Protein AF-A0A1B6JHH2-F1 (afdb_monomer_lite)

pLDDT: mean 81.43, std 15.81, range [43.62, 97.62]

Sequence (124 aa):
FIVFTTIQIILISIVTPLFVLKENIRTSDDFAKLVTSSLFVDKTLLIKAWFEDKNFVLLTAPRRSGKSMLLSMLKHFLEIPVDERGTFMERNYSINYKLFKERSLNIFKEELFFNEHFGRYPVV

InterPro domains:
  IPR018631 AAA-ATPase-like domain [PF09820] (29-88)
  IPR027417 P-loop containing nucleoside triphosphate hydrolase [SSF52540] (47-102)

Organism: NCBI:txid320908

Structure (mmCIF, N/CA/C/O backbone):
data_AF-A0A1B6JHH2-F1
#
_entry.id   AF-A0A1B6JHH2-F1
#
loop_
_atom_site.group_PDB
_atom_site.id
_atom_site.type_symbol
_atom_site.label_atom_id
_atom_site.label_alt_id
_atom_site.label_comp_id
_atom_site.label_asym_id
_atom_site.label_entity_id
_atom_site.label_seq_id
_atom_site.pdbx_PDB_ins_code
_atom_site.Cartn_x
_atom_site.Cartn_y
_atom_site.Cartn_z
_atom_site.occupancy
_atom_site.B_iso_or_equiv
_atom_site.auth_seq_id
_atom_site.auth_comp_id
_atom_site.auth_asym_id
_atom_site.auth_atom_id
_atom_site.pdbx_PDB_model_num
ATOM 1 N N . PHE A 1 1 ? -11.446 16.606 39.499 1.00 60.69 1 PHE A N 1
ATOM 2 C CA . PHE A 1 1 ? -10.604 15.841 38.556 1.00 60.69 1 PHE A CA 1
ATOM 3 C C . PHE A 1 1 ? -11.420 14.905 37.665 1.00 60.69 1 PHE A C 1
ATOM 5 O O . PHE A 1 1 ? -11.407 15.114 36.464 1.00 60.69 1 PHE A O 1
ATOM 12 N N . ILE A 1 2 ? -12.198 13.961 38.213 1.00 61.88 2 ILE A N 1
ATOM 13 C CA . ILE A 1 2 ? -12.972 12.972 37.423 1.00 61.88 2 ILE A CA 1
ATOM 14 C C . ILE A 1 2 ? -14.033 13.612 36.505 1.00 61.88 2 ILE A C 1
ATOM 16 O O . ILE A 1 2 ? -14.181 13.216 35.360 1.00 61.88 2 ILE A O 1
ATOM 20 N N . VAL A 1 3 ? -14.741 14.646 36.969 1.00 64.81 3 VAL A N 1
ATOM 21 C CA . VAL A 1 3 ? -15.781 15.322 36.164 1.00 64.81 3 VAL A CA 1
ATOM 22 C C . VAL A 1 3 ? -15.192 16.060 34.954 1.00 64.81 3 VAL A C 1
ATOM 24 O O . VAL A 1 3 ? -15.821 16.163 33.909 1.00 64.81 3 VAL A O 1
ATOM 27 N N . PHE A 1 4 ? -13.958 16.553 35.071 1.00 64.75 4 PHE A N 1
ATOM 28 C CA . PHE A 1 4 ? -13.303 17.285 33.988 1.00 64.75 4 PHE A CA 1
ATOM 29 C C . PHE A 1 4 ? -12.859 16.330 32.872 1.00 64.75 4 PHE A C 1
ATOM 31 O O . PHE A 1 4 ? -13.043 16.624 31.695 1.00 64.75 4 PHE A O 1
ATOM 38 N N . THR A 1 5 ? -12.354 15.147 33.240 1.00 67.25 5 THR A N 1
ATOM 39 C CA . THR A 1 5 ? -11.940 14.123 32.273 1.00 67.25 5 THR A CA 1
ATOM 40 C C . THR A 1 5 ? -13.134 13.491 31.564 1.00 67.25 5 THR A C 1
ATOM 42 O O . THR A 1 5 ? -13.069 13.272 30.356 1.00 67.25 5 THR A O 1
ATOM 45 N N . THR A 1 6 ? -14.255 13.261 32.255 1.00 67.88 6 THR A N 1
ATOM 46 C CA . THR A 1 6 ? -15.469 12.722 31.620 1.00 67.88 6 THR A CA 1
ATOM 47 C C . THR A 1 6 ? -16.096 13.709 30.637 1.00 67.88 6 THR A C 1
ATOM 49 O O . THR A 1 6 ? -16.455 13.305 29.533 1.00 67.88 6 THR A O 1
ATOM 52 N N . ILE A 1 7 ? -16.156 15.003 30.970 1.00 68.56 7 ILE A N 1
ATOM 53 C CA . ILE A 1 7 ? -16.643 16.048 30.051 1.00 68.56 7 ILE A CA 1
ATOM 54 C C . ILE A 1 7 ? -15.760 16.131 28.800 1.00 68.56 7 ILE A C 1
ATOM 56 O O . ILE A 1 7 ? -16.273 16.243 27.688 1.00 68.56 7 ILE A O 1
ATOM 60 N N . GLN A 1 8 ? -14.441 16.018 28.956 1.00 61.28 8 GLN A N 1
ATOM 61 C CA . GLN A 1 8 ? -13.492 16.081 27.843 1.00 61.28 8 GLN A CA 1
ATOM 62 C C . GLN A 1 8 ? -13.602 14.856 26.917 1.00 61.28 8 GLN A C 1
ATOM 64 O O . GLN A 1 8 ? -13.570 15.005 25.697 1.00 61.28 8 GLN A O 1
ATOM 69 N N . ILE A 1 9 ? -13.832 13.661 27.474 1.00 65.00 9 ILE A N 1
ATOM 70 C CA . ILE A 1 9 ? -14.089 12.425 26.708 1.00 65.00 9 ILE A CA 1
ATOM 71 C C . ILE A 1 9 ? -15.424 12.500 25.946 1.00 65.00 9 ILE A C 1
ATOM 73 O O . ILE A 1 9 ? -15.494 12.108 24.776 1.00 65.00 9 ILE A O 1
ATOM 77 N N . ILE A 1 10 ? -16.473 13.037 26.578 1.00 68.50 10 ILE A N 1
ATOM 78 C CA . ILE A 1 10 ? -17.784 13.243 25.942 1.00 68.50 10 ILE A CA 1
ATOM 79 C C . ILE A 1 10 ? -17.668 14.269 24.807 1.00 68.50 10 ILE A C 1
ATOM 81 O O . ILE A 1 10 ? -18.174 14.033 23.711 1.00 68.50 10 ILE A O 1
ATOM 85 N N . LEU A 1 11 ? -16.938 15.366 25.027 1.00 64.44 11 LEU A N 1
ATOM 86 C CA . LEU A 1 11 ? -16.702 16.390 24.012 1.00 64.44 11 LEU A CA 1
ATOM 87 C C . LEU A 1 11 ? -15.949 15.816 22.803 1.00 64.44 11 LEU A C 1
ATOM 89 O O . LEU A 1 11 ? -16.376 16.032 21.674 1.00 64.44 11 LEU A O 1
ATOM 93 N N . ILE A 1 12 ? -14.898 15.017 23.015 1.00 64.25 12 ILE A N 1
ATOM 94 C CA . ILE A 1 12 ? -14.174 14.333 21.928 1.00 64.25 12 ILE A CA 1
ATOM 95 C C . ILE A 1 12 ? -15.107 13.376 21.168 1.00 64.25 12 ILE A C 1
ATOM 97 O O . ILE A 1 12 ? -15.093 13.362 19.938 1.00 64.25 12 ILE A O 1
ATOM 101 N N . SER A 1 13 ? -15.968 12.632 21.870 1.00 62.75 13 SER A N 1
ATOM 102 C CA . SER A 1 13 ? -16.895 11.665 21.255 1.00 62.75 13 SER A CA 1
ATOM 103 C C . SER A 1 13 ? -18.037 12.308 20.462 1.00 62.75 13 SER A C 1
ATOM 105 O O . SER A 1 13 ? -18.597 11.654 19.589 1.00 62.75 13 SER A O 1
ATOM 107 N N . ILE A 1 14 ? -18.391 13.568 20.739 1.00 64.12 14 ILE A N 1
ATOM 108 C CA . ILE A 1 14 ? -19.440 14.313 20.017 1.00 64.12 14 ILE A CA 1
ATOM 109 C C . ILE A 1 14 ? -18.837 15.189 18.908 1.00 64.12 14 ILE A C 1
ATOM 111 O O . ILE A 1 14 ? -19.391 15.282 17.812 1.00 64.12 14 ILE A O 1
ATOM 115 N N . VAL A 1 15 ? -17.682 15.809 19.158 1.00 58.19 15 VAL A N 1
ATOM 116 C CA . VAL A 1 15 ? -17.010 16.686 18.188 1.00 58.19 15 VAL A CA 1
ATOM 117 C C . VAL A 1 15 ? -16.422 15.880 17.035 1.00 58.19 15 VAL A C 1
ATOM 119 O O . VAL A 1 15 ? -16.490 16.338 15.900 1.00 58.19 15 VAL A O 1
ATOM 122 N N . THR A 1 16 ? -15.908 14.669 17.276 1.00 57.19 16 THR A N 1
ATOM 123 C CA . THR A 1 16 ? -15.373 13.813 16.203 1.00 57.19 16 THR A CA 1
ATOM 124 C C . THR A 1 16 ? -16.424 13.410 15.157 1.00 57.19 16 THR A C 1
ATOM 126 O O . THR A 1 16 ? -16.170 13.658 13.978 1.00 57.19 16 THR A O 1
ATOM 129 N N . PRO A 1 17 ? -17.622 12.889 15.495 1.00 54.69 17 PRO A N 1
ATOM 130 C CA . PRO A 1 17 ? -18.646 12.613 14.491 1.00 54.69 17 PRO A CA 1
ATOM 131 C C . PRO A 1 17 ? -19.207 13.895 13.867 1.00 54.69 17 PRO A C 1
ATOM 133 O O . PRO A 1 17 ? -19.477 13.906 12.671 1.00 54.69 17 PRO A O 1
ATOM 136 N N . LEU A 1 18 ? -19.336 14.994 14.621 1.00 49.50 18 LEU A N 1
ATOM 137 C CA . LEU A 1 18 ? -19.822 16.265 14.071 1.00 49.50 18 LEU A CA 1
ATOM 138 C C . LEU A 1 18 ? -18.825 16.901 13.082 1.00 49.50 18 LEU A C 1
ATOM 140 O O . LEU A 1 18 ? -19.237 17.477 12.077 1.00 49.50 18 LEU A O 1
ATOM 144 N N . PHE A 1 19 ? -17.521 16.752 13.327 1.00 51.88 19 PHE A N 1
ATOM 145 C CA . PHE A 1 19 ? -16.456 17.132 12.398 1.00 51.88 19 PHE A CA 1
ATOM 146 C C . PHE A 1 19 ? -16.495 16.266 11.131 1.00 51.88 19 PHE A C 1
ATOM 148 O O . PHE A 1 19 ? -16.467 16.795 10.022 1.00 51.88 19 PHE A O 1
ATOM 155 N N . VAL A 1 20 ? -16.678 14.950 11.291 1.00 55.00 20 VAL A N 1
ATOM 156 C CA . VAL A 1 20 ? -16.829 13.998 10.177 1.00 55.00 20 VAL A CA 1
ATOM 157 C C . VAL A 1 20 ? -18.074 14.288 9.325 1.00 55.00 20 VAL A C 1
ATOM 159 O O . VAL A 1 20 ? -18.047 14.050 8.122 1.00 55.00 20 VAL A O 1
ATOM 162 N N . LEU A 1 21 ? -19.151 14.830 9.905 1.00 50.44 21 LEU A N 1
ATOM 163 C CA . LEU A 1 21 ? -20.382 15.181 9.181 1.00 50.44 21 LEU A CA 1
ATOM 164 C C . LEU A 1 21 ? -20.312 16.523 8.428 1.00 50.44 21 LEU A C 1
ATOM 166 O O . LEU A 1 21 ? -21.111 16.738 7.517 1.00 50.44 21 LEU A O 1
ATOM 170 N N . LYS A 1 22 ? -19.402 17.434 8.805 1.00 46.34 22 LYS A N 1
ATOM 171 C CA . LYS A 1 22 ? -19.285 18.773 8.194 1.00 46.34 22 LYS A CA 1
ATOM 172 C C . LYS A 1 22 ? -18.420 18.778 6.930 1.00 46.34 22 LYS A C 1
ATOM 174 O O . LYS A 1 22 ? -18.634 19.602 6.042 1.00 46.34 22 LYS A O 1
ATOM 179 N N . GLU A 1 23 ? -17.489 17.838 6.825 1.00 47.28 23 GLU A N 1
ATOM 180 C CA . GLU A 1 23 ? -16.812 17.514 5.574 1.00 47.28 23 GLU A CA 1
ATOM 181 C C . GLU A 1 23 ? -17.814 16.774 4.680 1.00 47.28 23 GLU A C 1
ATOM 183 O O . GLU A 1 23 ? -18.296 15.696 5.016 1.00 47.28 23 GLU A O 1
ATOM 188 N N . ASN A 1 24 ? -18.177 17.359 3.544 1.00 43.62 24 ASN A N 1
ATOM 189 C CA . ASN A 1 24 ? -19.017 16.716 2.540 1.00 43.62 24 ASN A CA 1
ATOM 190 C C . ASN A 1 24 ? -18.261 15.481 2.015 1.00 43.62 24 ASN A C 1
ATOM 192 O O . ASN A 1 24 ? -17.424 15.611 1.120 1.00 43.62 24 ASN A O 1
ATOM 196 N N . ILE A 1 25 ? -18.467 14.313 2.644 1.00 56.16 25 ILE A N 1
ATOM 197 C CA . ILE A 1 25 ? -17.629 13.123 2.467 1.00 56.16 25 ILE A CA 1
ATOM 198 C C . ILE A 1 25 ? -17.805 12.590 1.042 1.00 56.16 25 ILE A C 1
ATOM 200 O O . ILE A 1 25 ? -18.588 11.677 0.775 1.00 56.16 25 ILE A O 1
ATOM 204 N N . ARG A 1 26 ? -17.031 13.130 0.102 1.00 50.53 26 ARG A N 1
ATOM 205 C CA . ARG A 1 26 ? -16.651 12.408 -1.106 1.00 50.53 26 ARG A CA 1
ATOM 206 C C . ARG A 1 26 ? -15.760 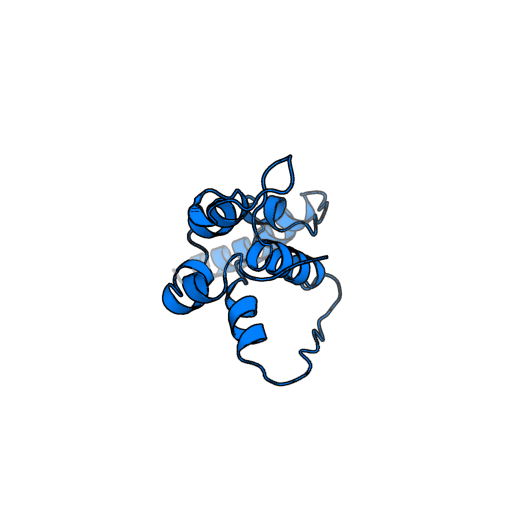11.261 -0.639 1.00 50.53 26 ARG A C 1
ATOM 208 O O . ARG A 1 26 ? -14.542 11.395 -0.594 1.00 50.53 26 ARG A O 1
ATOM 215 N N . THR A 1 27 ? -16.375 10.157 -0.211 1.00 60.34 27 THR A N 1
ATOM 216 C CA . THR A 1 27 ? -15.663 8.914 0.089 1.00 60.34 27 THR A CA 1
ATOM 217 C C . THR A 1 27 ? -15.026 8.441 -1.207 1.00 60.34 27 THR A C 1
ATOM 219 O O . THR A 1 27 ? -15.694 7.860 -2.060 1.00 60.34 27 THR A O 1
ATOM 222 N N . SER A 1 28 ? -13.755 8.774 -1.395 1.00 68.81 28 SER A N 1
ATOM 223 C CA . SER A 1 28 ? -12.943 8.160 -2.430 1.00 68.81 28 SER A CA 1
ATOM 224 C C . SER A 1 28 ? -12.644 6.740 -1.980 1.00 68.81 28 SER A C 1
ATOM 226 O O . SER A 1 28 ? -12.143 6.557 -0.880 1.00 68.81 28 SER A O 1
ATOM 228 N N . ASP A 1 29 ? -12.930 5.751 -2.816 1.00 79.31 29 ASP A N 1
ATOM 229 C CA . ASP A 1 29 ? -12.573 4.356 -2.535 1.00 79.31 29 ASP A CA 1
ATOM 230 C C . ASP A 1 29 ? -11.113 4.035 -2.917 1.00 79.31 29 ASP A C 1
ATOM 232 O O . ASP A 1 29 ? -10.621 2.943 -2.648 1.00 79.31 29 ASP A O 1
ATOM 236 N N . ASP A 1 30 ? -10.421 5.003 -3.525 1.00 87.44 30 ASP A N 1
ATOM 237 C CA . ASP A 1 30 ? -9.017 4.933 -3.928 1.00 87.44 30 ASP A CA 1
ATOM 238 C C . ASP A 1 30 ? -8.080 5.071 -2.717 1.00 87.44 30 ASP A C 1
ATOM 240 O O . ASP A 1 30 ? -8.006 6.127 -2.073 1.00 87.44 30 ASP A O 1
ATOM 244 N N . PHE A 1 31 ? -7.357 3.991 -2.425 1.00 91.44 31 PHE A N 1
ATOM 245 C CA . PHE A 1 31 ? -6.391 3.887 -1.341 1.00 91.44 31 PHE A CA 1
ATOM 246 C C . PHE A 1 31 ? -5.297 4.953 -1.427 1.00 91.44 31 PHE A C 1
ATOM 248 O O . PHE A 1 31 ? -4.976 5.544 -0.398 1.00 91.44 31 PHE A O 1
ATOM 255 N N . ALA A 1 32 ? -4.771 5.264 -2.616 1.00 91.75 32 ALA A N 1
ATOM 256 C CA . ALA A 1 32 ? -3.699 6.250 -2.762 1.00 91.75 32 ALA A CA 1
ATOM 257 C C . ALA A 1 32 ? -4.141 7.656 -2.317 1.00 91.75 32 ALA A C 1
ATOM 259 O O . ALA A 1 32 ? -3.361 8.420 -1.743 1.00 91.75 32 ALA A O 1
ATOM 260 N N . LYS A 1 33 ? -5.422 7.988 -2.516 1.00 89.31 33 LYS A N 1
ATOM 261 C CA . LYS A 1 33 ? -6.009 9.250 -2.039 1.00 89.31 33 LYS A CA 1
ATOM 262 C C . LYS A 1 33 ? -6.332 9.198 -0.554 1.00 89.31 33 LYS A C 1
ATOM 264 O O . LYS A 1 33 ? -6.122 10.181 0.150 1.00 89.31 33 LYS A O 1
ATOM 269 N N . LEU A 1 34 ? -6.841 8.067 -0.069 1.00 88.31 34 LEU A N 1
ATOM 270 C CA . LEU A 1 34 ? -7.215 7.929 1.334 1.00 88.31 34 LEU A CA 1
ATOM 271 C C . LEU A 1 34 ? -5.997 7.890 2.252 1.00 88.31 34 LEU A C 1
ATOM 273 O O . LEU A 1 34 ? -6.010 8.588 3.252 1.00 88.31 34 LEU A O 1
ATOM 277 N N . VAL A 1 35 ? -4.935 7.158 1.920 1.00 90.25 35 VAL A N 1
ATOM 278 C CA . VAL A 1 35 ? -3.762 6.977 2.799 1.00 90.25 35 VAL A CA 1
ATOM 279 C C . VAL A 1 35 ? -3.074 8.298 3.180 1.00 90.25 35 VAL A C 1
ATOM 281 O O . VAL A 1 35 ? -2.387 8.383 4.197 1.00 90.25 35 VAL A O 1
ATOM 284 N N . THR A 1 36 ? -3.287 9.359 2.396 1.00 86.94 36 THR A N 1
ATOM 285 C CA . THR A 1 36 ? -2.769 10.703 2.685 1.00 86.94 36 THR A CA 1
ATOM 286 C C . THR A 1 36 ? -3.702 11.557 3.556 1.00 86.94 36 THR A C 1
ATOM 288 O O . THR A 1 36 ? -3.244 12.530 4.161 1.00 86.94 36 THR A O 1
ATOM 291 N N . SER A 1 37 ? -4.976 11.173 3.669 1.00 85.25 37 SER A N 1
ATOM 292 C CA . SER A 1 37 ? -6.025 11.849 4.437 1.00 85.25 37 SER A CA 1
ATOM 293 C C . SER A 1 37 ? -5.940 11.560 5.939 1.00 85.25 37 SER A C 1
ATOM 295 O O . SER A 1 37 ? -5.541 10.480 6.369 1.00 85.25 37 SER A O 1
ATOM 297 N N . SER A 1 38 ? -6.390 12.515 6.757 1.00 82.00 38 SER A N 1
ATOM 298 C CA . SER A 1 38 ? -6.556 12.348 8.208 1.00 82.00 38 SER A CA 1
ATOM 299 C C . SER A 1 38 ? -7.694 11.395 8.593 1.00 82.00 38 SER A C 1
ATOM 301 O O . SER A 1 38 ? -7.761 10.958 9.739 1.00 82.00 38 SER A O 1
ATOM 303 N N . LEU A 1 39 ? -8.581 11.058 7.652 1.00 79.75 39 LEU A N 1
ATOM 304 C CA . LEU A 1 39 ? -9.702 10.135 7.863 1.00 79.75 39 LEU A CA 1
ATOM 305 C C . LEU A 1 39 ? -9.320 8.666 7.630 1.00 79.75 39 LEU A C 1
ATOM 307 O O . LEU A 1 39 ? -10.152 7.773 7.805 1.00 79.75 39 LEU A O 1
ATOM 311 N N . PHE A 1 40 ? -8.086 8.399 7.200 1.00 85.38 40 PHE A N 1
ATOM 312 C CA . PHE A 1 40 ? -7.625 7.046 6.942 1.00 85.38 40 PHE A CA 1
ATOM 313 C C . PHE A 1 40 ? -7.341 6.293 8.233 1.00 85.38 40 PHE A C 1
ATOM 315 O O . PHE A 1 40 ? -6.550 6.712 9.075 1.00 85.38 40 PHE A O 1
ATOM 322 N N . VAL A 1 41 ? -7.970 5.129 8.346 1.00 86.50 41 VAL A N 1
ATOM 323 C CA . VAL A 1 41 ? -7.691 4.158 9.397 1.00 86.50 41 VAL A CA 1
ATOM 324 C C . VAL A 1 41 ? -6.862 3.044 8.782 1.00 86.50 41 VAL A C 1
ATOM 326 O O . VAL A 1 41 ? -7.309 2.388 7.838 1.00 86.50 41 VAL A O 1
ATOM 329 N N . ASP A 1 42 ? -5.673 2.814 9.331 1.00 91.06 42 ASP A N 1
ATOM 330 C CA . ASP A 1 42 ? -4.777 1.771 8.848 1.00 91.06 42 ASP A CA 1
ATOM 331 C C . ASP A 1 42 ? -5.347 0.374 9.134 1.00 91.06 42 ASP A C 1
ATOM 333 O O . ASP A 1 42 ? -5.352 -0.110 10.267 1.00 91.06 42 ASP A O 1
ATOM 337 N N . L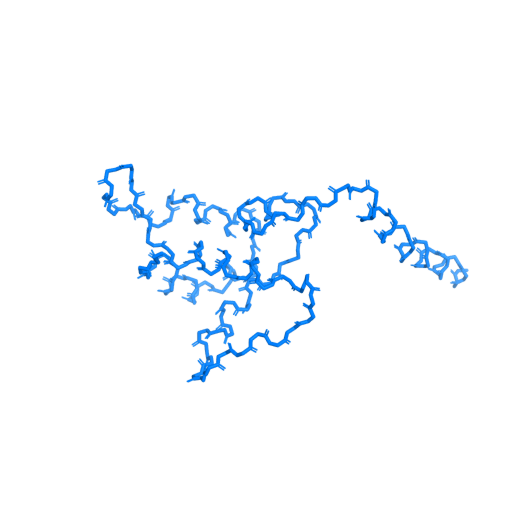YS A 1 43 ? -5.823 -0.276 8.070 1.00 90.12 43 LYS A N 1
ATOM 338 C CA . LYS A 1 43 ? -6.308 -1.663 8.068 1.00 90.12 43 LYS A CA 1
ATOM 339 C C . LYS A 1 43 ? -5.434 -2.575 7.208 1.00 90.12 43 LYS A C 1
ATOM 341 O O . LYS A 1 43 ? -5.890 -3.625 6.764 1.00 90.12 43 LYS A O 1
ATOM 346 N N . THR A 1 44 ? -4.190 -2.184 6.948 1.00 94.12 44 THR A N 1
ATOM 347 C CA . THR A 1 44 ? -3.308 -2.885 6.005 1.00 94.12 44 THR A CA 1
ATOM 348 C C . THR A 1 44 ? -2.949 -4.308 6.427 1.00 94.12 44 THR A C 1
ATOM 350 O O . THR A 1 44 ? -2.706 -5.149 5.568 1.00 94.12 44 THR A O 1
ATOM 353 N N . LEU A 1 45 ? -3.028 -4.636 7.720 1.00 93.88 45 LEU A N 1
ATOM 354 C CA . LEU A 1 45 ? -2.864 -6.013 8.207 1.00 93.88 45 LEU A CA 1
ATOM 355 C C . LEU A 1 45 ? -3.947 -6.981 7.701 1.00 93.88 45 LEU A C 1
ATOM 357 O O . LEU A 1 45 ? -3.721 -8.189 7.701 1.00 93.88 45 LEU A O 1
ATOM 361 N N . LEU A 1 46 ? -5.087 -6.481 7.203 1.00 90.19 46 LEU A N 1
ATOM 362 C CA . LEU A 1 46 ? -6.079 -7.326 6.529 1.00 90.19 46 LEU A CA 1
ATOM 363 C C . LEU A 1 46 ? -5.523 -7.985 5.262 1.00 90.19 46 LEU A C 1
ATOM 365 O O . LEU A 1 46 ? -6.022 -9.032 4.873 1.00 90.19 46 LEU A O 1
ATOM 369 N N . ILE A 1 47 ? -4.496 -7.402 4.636 1.00 92.75 47 ILE A N 1
ATOM 370 C CA . ILE A 1 47 ? -3.809 -8.014 3.493 1.00 92.75 47 ILE A CA 1
ATOM 371 C C . ILE A 1 47 ? -3.141 -9.314 3.938 1.00 92.75 47 ILE A C 1
ATOM 373 O O . ILE A 1 47 ? -3.367 -10.353 3.335 1.00 92.75 47 ILE A O 1
ATOM 377 N N . LYS A 1 48 ? -2.374 -9.274 5.033 1.00 93.19 48 LYS A N 1
ATOM 378 C CA . LYS A 1 48 ? -1.718 -10.461 5.594 1.00 93.19 48 LYS A CA 1
ATOM 379 C C . LYS A 1 48 ? -2.731 -11.527 6.001 1.00 93.19 48 LYS A C 1
ATOM 381 O O . LYS A 1 48 ? -2.611 -12.667 5.572 1.00 93.19 48 LYS A O 1
ATOM 386 N N . ALA A 1 49 ? -3.781 -11.128 6.721 1.00 89.06 49 ALA A N 1
ATOM 387 C CA . ALA A 1 49 ? -4.857 -12.041 7.102 1.00 89.06 49 ALA A CA 1
ATOM 388 C C . ALA A 1 49 ? -5.535 -12.696 5.881 1.00 89.06 49 ALA A C 1
ATOM 390 O O . ALA A 1 49 ? -5.887 -13.868 5.934 1.00 89.06 49 ALA A O 1
ATOM 391 N N . TRP A 1 50 ? -5.686 -11.961 4.772 1.00 86.94 50 TRP A N 1
ATOM 392 C CA . TRP A 1 50 ? -6.235 -12.498 3.525 1.00 86.94 50 TRP A CA 1
ATOM 393 C C . TRP A 1 50 ? -5.327 -13.557 2.880 1.00 86.94 50 TRP A C 1
ATOM 395 O O . TRP A 1 50 ? -5.838 -14.521 2.326 1.00 86.94 50 TRP A O 1
ATOM 405 N N . PHE A 1 51 ? -4.001 -13.406 2.971 1.00 88.75 51 PHE A N 1
ATOM 406 C CA . PHE A 1 51 ? -3.034 -14.394 2.467 1.00 88.75 51 PHE A CA 1
ATOM 407 C C . PHE A 1 51 ? -2.920 -15.646 3.34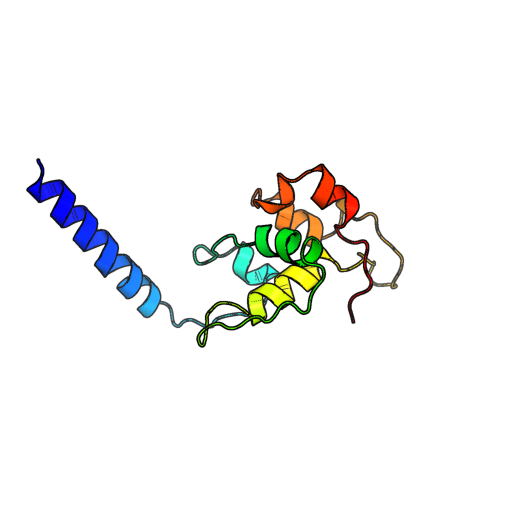7 1.00 88.75 51 PHE A C 1
ATOM 409 O O . PHE A 1 51 ? -2.638 -16.731 2.844 1.00 88.75 51 PHE A O 1
ATOM 416 N N . GLU A 1 52 ? -3.092 -15.497 4.659 1.00 86.12 52 GLU A N 1
ATOM 417 C CA . GLU A 1 52 ? -2.998 -16.605 5.615 1.00 86.12 52 GLU A CA 1
ATOM 418 C C . GLU A 1 52 ? -4.260 -17.483 5.626 1.00 86.12 52 GLU A C 1
ATOM 420 O O . GLU A 1 52 ? -4.190 -18.664 5.984 1.00 86.12 52 GLU A O 1
ATOM 425 N N . ASP A 1 53 ? -5.405 -16.933 5.214 1.00 80.88 53 ASP A N 1
ATOM 426 C CA . ASP A 1 53 ? -6.649 -17.687 5.099 1.00 80.88 53 ASP A CA 1
ATOM 427 C C . ASP A 1 53 ? -6.642 -18.574 3.842 1.00 80.88 53 ASP A C 1
ATOM 429 O O . ASP A 1 53 ? -6.407 -18.129 2.720 1.00 80.88 53 ASP A O 1
ATOM 433 N N . LYS A 1 54 ? -6.914 -19.867 4.032 1.00 62.84 54 LYS A N 1
ATOM 434 C CA . LYS A 1 54 ? -6.945 -20.874 2.958 1.00 62.84 54 LYS A CA 1
ATOM 435 C C . LYS A 1 54 ? -8.332 -21.025 2.322 1.00 62.84 54 LYS A C 1
ATOM 437 O O . LYS A 1 54 ? -8.490 -21.838 1.412 1.00 62.84 54 LYS A O 1
ATOM 442 N N . ASN A 1 55 ? -9.331 -20.288 2.808 1.00 67.94 55 ASN A N 1
ATOM 443 C CA . ASN A 1 55 ? -10.726 -20.390 2.381 1.00 67.94 55 ASN A CA 1
ATOM 444 C C . ASN A 1 55 ? -11.204 -19.137 1.628 1.00 67.94 55 ASN A C 1
ATOM 446 O O . ASN A 1 55 ? -10.519 -18.122 1.540 1.00 67.94 55 ASN A O 1
ATOM 450 N N . PHE A 1 56 ? -12.429 -19.192 1.092 1.00 59.69 56 PHE A N 1
ATOM 451 C CA . PHE A 1 56 ? -13.099 -18.018 0.530 1.00 59.69 56 PHE A CA 1
ATOM 452 C C . PHE A 1 56 ? -13.274 -16.933 1.604 1.00 59.69 56 PHE A C 1
ATOM 454 O O . PHE A 1 56 ? -14.119 -17.061 2.492 1.00 59.69 56 PHE A O 1
ATOM 461 N N . VAL A 1 57 ? -12.519 -15.837 1.502 1.00 63.81 57 VAL A N 1
ATOM 462 C CA . VAL A 1 57 ? -12.675 -14.685 2.399 1.00 63.81 57 VAL A CA 1
ATOM 463 C C . VAL A 1 57 ? -13.952 -13.927 2.033 1.00 63.81 57 VAL A C 1
ATOM 465 O O . VAL A 1 57 ? -13.990 -13.135 1.088 1.00 63.81 57 VAL A O 1
ATOM 468 N N . LEU A 1 58 ? -15.025 -14.161 2.791 1.00 61.84 58 LEU A N 1
ATOM 469 C CA . LEU A 1 58 ? -16.276 -13.423 2.650 1.00 61.84 58 LEU A CA 1
ATOM 470 C C . LEU A 1 58 ? -16.222 -12.127 3.468 1.00 61.84 58 LEU A C 1
ATOM 472 O O . LEU A 1 58 ? -16.277 -12.132 4.696 1.00 61.84 58 LEU A O 1
ATOM 476 N N . LEU A 1 59 ? -16.191 -10.986 2.783 1.00 62.53 59 LEU A N 1
ATOM 477 C CA . LEU A 1 59 ? -16.259 -9.666 3.416 1.00 62.53 59 LEU A CA 1
ATOM 478 C C . LEU A 1 59 ? -17.709 -9.315 3.814 1.00 62.53 59 LEU A C 1
ATOM 480 O O . LEU A 1 59 ? -18.322 -8.407 3.240 1.00 62.53 59 LEU A O 1
ATOM 484 N N . THR A 1 60 ? -18.279 -10.011 4.805 1.00 55.91 60 THR A N 1
ATOM 485 C CA . THR A 1 60 ? -19.594 -9.675 5.385 1.00 55.91 60 THR A CA 1
ATOM 486 C C . THR A 1 60 ? -19.475 -8.432 6.260 1.00 55.91 60 THR A C 1
ATOM 488 O O . THR A 1 60 ? -19.143 -8.511 7.440 1.00 55.91 60 THR A O 1
ATOM 491 N N . ALA A 1 61 ? -19.722 -7.247 5.711 1.00 59.28 61 ALA A N 1
ATOM 492 C CA . ALA A 1 61 ? -19.722 -6.038 6.529 1.00 59.28 61 ALA A CA 1
ATOM 493 C C . ALA A 1 61 ? -20.865 -5.081 6.153 1.00 59.28 61 ALA A C 1
ATOM 495 O O . ALA A 1 61 ? -21.368 -5.146 5.027 1.00 59.28 61 ALA A O 1
ATOM 496 N N . PRO A 1 62 ? -21.263 -4.156 7.044 1.00 60.56 62 PRO A N 1
ATOM 497 C CA . PRO A 1 62 ? -22.271 -3.134 6.755 1.00 60.56 62 PRO A CA 1
ATOM 498 C C . PRO A 1 62 ? -21.885 -2.206 5.588 1.00 60.56 62 PRO A C 1
ATOM 500 O O . PRO A 1 62 ? -20.737 -2.180 5.123 1.00 60.56 62 PRO A O 1
ATOM 503 N N . ARG A 1 63 ? -22.841 -1.416 5.088 1.00 61.53 63 ARG A N 1
ATOM 504 C CA . ARG A 1 63 ? -22.583 -0.397 4.052 1.00 61.53 63 ARG A CA 1
ATOM 505 C C . ARG A 1 63 ? -21.541 0.617 4.572 1.00 61.53 63 ARG A C 1
ATOM 507 O O . ARG A 1 63 ? -21.611 1.006 5.730 1.00 61.53 63 ARG A O 1
ATOM 514 N N . ARG A 1 64 ? -20.584 1.038 3.726 1.00 65.88 64 ARG A N 1
ATOM 515 C CA . ARG A 1 64 ? -19.450 1.946 4.059 1.00 65.88 64 ARG A CA 1
ATOM 516 C C . ARG A 1 64 ? -18.406 1.405 5.053 1.00 65.88 64 ARG A C 1
ATOM 518 O O . ARG A 1 64 ? -17.604 2.165 5.575 1.00 65.88 64 ARG A O 1
ATOM 525 N N . SER A 1 65 ? -18.332 0.092 5.256 1.00 67.31 65 SER A N 1
ATOM 526 C CA . SER A 1 65 ? -17.298 -0.527 6.105 1.00 67.31 65 SER A CA 1
ATOM 527 C C . SER A 1 65 ? -15.863 -0.465 5.544 1.00 67.31 65 SER A C 1
ATOM 529 O O . SER A 1 65 ? -14.931 -0.910 6.216 1.00 67.31 65 SER A O 1
ATOM 531 N N . GLY A 1 66 ? -15.683 0.031 4.312 1.00 70.00 66 GLY A N 1
ATOM 532 C CA . GLY A 1 66 ? -14.385 0.108 3.633 1.00 70.00 66 GLY A CA 1
ATOM 533 C C . GLY A 1 66 ? -14.029 -1.103 2.760 1.00 70.00 66 GLY A C 1
ATOM 534 O O . GLY A 1 66 ? -12.852 -1.392 2.592 1.00 70.00 66 GLY A O 1
ATOM 535 N N . LYS A 1 67 ? -15.011 -1.829 2.197 1.00 79.06 67 LYS A N 1
ATOM 536 C CA . LYS A 1 67 ? -14.735 -2.975 1.298 1.00 79.06 67 LYS A CA 1
ATOM 537 C C . LYS A 1 67 ? -14.038 -2.551 0.004 1.00 79.06 67 LYS A C 1
ATOM 539 O O . LYS A 1 67 ? -13.053 -3.167 -0.377 1.00 79.06 67 LYS A O 1
ATOM 544 N N . SER A 1 68 ? -14.518 -1.483 -0.636 1.00 82.94 68 SER A N 1
ATOM 545 C CA . SER A 1 68 ? -13.883 -0.936 -1.838 1.00 82.94 68 SER A CA 1
ATOM 546 C C . SER A 1 68 ? -12.456 -0.461 -1.551 1.00 82.94 68 SER A C 1
ATOM 548 O O . SER A 1 68 ? -11.544 -0.776 -2.305 1.00 82.94 68 SER A O 1
ATOM 550 N N . MET A 1 69 ? -12.247 0.208 -0.408 1.00 85.50 69 MET A N 1
ATOM 551 C CA . MET A 1 69 ? -10.916 0.599 0.066 1.00 85.50 69 MET A CA 1
ATOM 552 C C . MET A 1 69 ? -9.995 -0.617 0.245 1.00 85.50 69 MET A C 1
ATOM 554 O O . MET A 1 69 ? -8.836 -0.549 -0.145 1.00 85.50 69 MET A O 1
ATOM 558 N N . LEU A 1 70 ? -10.487 -1.728 0.808 1.00 86.69 70 LEU A N 1
ATOM 559 C CA . LEU A 1 70 ? -9.700 -2.959 0.947 1.00 86.69 70 LEU A CA 1
ATOM 560 C C . LEU A 1 70 ? -9.274 -3.518 -0.418 1.00 86.69 70 LEU A C 1
ATOM 562 O O . LEU A 1 70 ? -8.111 -3.871 -0.579 1.00 86.69 70 LEU A O 1
ATOM 566 N N . LEU A 1 71 ? -10.176 -3.550 -1.405 1.00 88.44 71 LEU A N 1
ATOM 567 C CA . LEU A 1 71 ? -9.843 -3.983 -2.769 1.00 88.44 71 LEU A CA 1
ATOM 568 C C . LEU A 1 71 ? -8.822 -3.053 -3.434 1.00 88.44 71 LEU A C 1
ATOM 570 O O . LEU A 1 71 ? -7.871 -3.528 -4.048 1.00 88.44 71 LEU A O 1
ATOM 574 N N . SER A 1 72 ? -8.980 -1.736 -3.277 1.00 92.62 72 SER A N 1
ATOM 575 C CA . SER A 1 72 ? -8.007 -0.764 -3.784 1.00 92.62 72 SER A CA 1
ATOM 576 C C . SER A 1 72 ? -6.639 -0.947 -3.119 1.00 92.62 72 SER A C 1
ATOM 578 O O . SER A 1 72 ? -5.622 -1.005 -3.804 1.00 92.62 72 SER A O 1
ATOM 580 N N . MET A 1 73 ? -6.603 -1.129 -1.799 1.00 92.56 73 MET A N 1
ATOM 581 C CA . MET A 1 73 ? -5.375 -1.387 -1.048 1.00 92.56 73 MET A CA 1
ATOM 582 C C . MET A 1 73 ? -4.694 -2.695 -1.481 1.00 92.56 73 MET A C 1
ATOM 584 O O . MET A 1 73 ? -3.478 -2.710 -1.662 1.00 92.56 73 MET A O 1
ATOM 588 N N . LEU A 1 74 ? -5.464 -3.770 -1.693 1.00 94.25 74 LEU A N 1
ATOM 589 C CA . LEU A 1 74 ? -4.959 -5.035 -2.234 1.00 94.25 74 LEU A CA 1
ATOM 590 C C . LEU A 1 74 ? -4.369 -4.841 -3.630 1.00 94.25 74 LEU A C 1
ATOM 592 O O . LEU A 1 74 ? -3.254 -5.289 -3.869 1.00 94.25 74 LEU A O 1
ATOM 596 N N . LYS A 1 75 ? -5.059 -4.116 -4.519 1.00 94.81 75 LYS A N 1
ATOM 597 C CA . LYS A 1 75 ? -4.524 -3.778 -5.843 1.00 94.81 75 LYS A CA 1
ATOM 598 C C . LYS A 1 75 ? -3.155 -3.104 -5.727 1.00 94.81 75 LYS A C 1
ATOM 600 O O . LYS A 1 75 ? -2.194 -3.630 -6.272 1.00 94.81 75 LYS A O 1
ATOM 605 N N . HIS A 1 76 ? -3.041 -2.018 -4.961 1.00 95.94 76 HIS A N 1
ATOM 606 C CA . HIS A 1 76 ? -1.766 -1.305 -4.798 1.00 95.94 76 HIS A CA 1
ATOM 607 C C . HIS A 1 76 ? -0.660 -2.158 -4.158 1.00 95.94 76 HIS A C 1
ATOM 609 O O . HIS A 1 76 ? 0.516 -1.941 -4.440 1.00 95.94 76 HIS A O 1
ATOM 615 N N . PHE A 1 77 ? -1.009 -3.101 -3.280 1.00 97.06 77 PHE A N 1
ATOM 616 C CA . PHE A 1 77 ? -0.038 -3.991 -2.644 1.00 97.06 77 PHE A CA 1
ATOM 617 C C . PHE A 1 77 ? 0.478 -5.078 -3.596 1.00 97.06 77 PHE A C 1
ATOM 619 O O . PHE A 1 77 ? 1.658 -5.423 -3.566 1.00 97.06 77 PHE A O 1
ATOM 626 N N . LEU A 1 78 ? -0.410 -5.632 -4.421 1.00 96.69 78 LEU A N 1
ATOM 627 C CA . LEU A 1 78 ? -0.135 -6.781 -5.282 1.00 96.69 78 LEU A CA 1
ATOM 628 C C . LEU A 1 78 ? 0.511 -6.383 -6.612 1.00 96.69 78 LEU A C 1
ATOM 630 O O . LEU A 1 78 ? 1.394 -7.097 -7.087 1.00 96.69 78 LEU A O 1
ATOM 634 N N . GLU A 1 79 ? 0.076 -5.254 -7.175 1.00 96.25 79 GLU A N 1
ATOM 635 C CA . GLU A 1 79 ? 0.372 -4.803 -8.535 1.00 96.25 79 GLU A CA 1
ATOM 636 C C . GLU A 1 79 ? 1.872 -4.722 -8.827 1.00 96.25 79 GLU A C 1
ATOM 638 O O . GLU A 1 79 ? 2.631 -4.010 -8.162 1.00 96.25 79 GLU A O 1
ATOM 643 N N . ILE A 1 80 ? 2.286 -5.452 -9.865 1.00 96.12 80 ILE A N 1
ATOM 644 C CA . ILE A 1 80 ? 3.650 -5.404 -10.386 1.00 96.12 80 ILE A CA 1
ATOM 645 C C . ILE A 1 80 ? 3.904 -4.008 -10.974 1.00 96.12 80 ILE A C 1
ATOM 647 O O . ILE A 1 80 ? 3.174 -3.582 -11.872 1.00 96.12 80 ILE A O 1
ATOM 651 N N . PRO A 1 81 ? 4.943 -3.291 -10.516 1.00 94.75 81 PRO A N 1
ATOM 652 C CA . PRO A 1 81 ? 5.217 -1.958 -11.013 1.00 94.75 81 PRO A CA 1
ATOM 653 C C . PRO A 1 81 ? 5.830 -2.012 -12.407 1.00 94.75 81 PRO A C 1
ATOM 655 O O . PRO A 1 81 ? 6.824 -2.703 -12.646 1.00 94.75 81 PRO A O 1
ATOM 658 N N . VAL A 1 82 ? 5.248 -1.230 -13.309 1.00 93.94 82 VAL A N 1
ATOM 659 C CA . VAL A 1 82 ? 5.686 -1.085 -14.697 1.00 93.94 82 VAL A CA 1
ATOM 660 C C . VAL A 1 82 ? 5.827 0.386 -15.064 1.00 93.94 82 VAL A C 1
ATOM 662 O O . VAL A 1 82 ? 5.145 1.241 -14.492 1.00 93.94 82 VAL A O 1
ATOM 665 N N . ASP A 1 83 ? 6.742 0.686 -15.978 1.00 91.75 83 ASP A N 1
ATOM 666 C CA . ASP A 1 83 ? 6.904 2.029 -16.528 1.00 91.75 83 ASP A CA 1
ATOM 667 C C . ASP A 1 83 ? 5.801 2.356 -17.553 1.00 91.75 83 ASP A C 1
ATOM 669 O O . ASP A 1 83 ? 4.942 1.533 -17.872 1.00 91.75 83 ASP A O 1
ATOM 673 N N . GLU A 1 84 ? 5.837 3.568 -18.111 1.00 90.25 84 GLU A N 1
ATOM 674 C CA . GLU A 1 84 ? 4.890 4.023 -19.142 1.00 90.25 84 GLU A CA 1
ATOM 675 C C . GLU A 1 84 ? 4.895 3.153 -20.413 1.00 90.25 84 GLU A C 1
ATOM 677 O O . GLU A 1 84 ? 3.960 3.210 -21.210 1.00 90.25 84 GLU A O 1
ATOM 682 N N . ARG A 1 85 ? 5.944 2.346 -20.615 1.00 93.00 85 ARG A N 1
ATOM 683 C CA . ARG A 1 85 ? 6.109 1.436 -21.754 1.00 93.00 85 ARG A CA 1
ATOM 684 C C . ARG A 1 85 ? 5.719 -0.005 -21.410 1.00 93.00 85 ARG A C 1
ATOM 686 O O . ARG A 1 85 ? 5.813 -0.870 -22.278 1.00 93.00 85 ARG A O 1
ATOM 693 N N . GLY A 1 86 ? 5.281 -0.271 -20.177 1.00 89.12 86 GLY A N 1
ATOM 694 C CA . GLY A 1 86 ? 4.942 -1.609 -19.694 1.00 89.12 86 GLY A CA 1
ATOM 695 C C . GLY A 1 86 ? 6.155 -2.458 -19.297 1.00 89.12 86 GLY A C 1
ATOM 696 O O . GLY A 1 86 ? 6.017 -3.666 -19.107 1.00 89.12 86 GLY A O 1
ATOM 697 N N . THR A 1 87 ? 7.341 -1.862 -19.171 1.00 93.25 87 THR A N 1
ATOM 698 C CA . THR A 1 87 ? 8.558 -2.557 -18.733 1.00 93.25 87 THR A CA 1
ATOM 699 C C . THR A 1 87 ? 8.560 -2.693 -17.218 1.00 93.25 87 THR A C 1
ATOM 701 O O . THR A 1 87 ? 8.239 -1.741 -16.509 1.00 93.25 87 THR A O 1
ATOM 704 N N . PHE A 1 88 ? 8.964 -3.856 -16.706 1.00 92.81 88 PHE A N 1
ATOM 705 C CA . PHE A 1 88 ? 9.085 -4.077 -15.266 1.00 92.81 88 PHE A CA 1
ATOM 706 C C . PHE A 1 88 ? 10.041 -3.078 -14.615 1.00 92.81 88 PHE A C 1
ATOM 708 O O . PHE A 1 88 ? 11.177 -2.900 -15.057 1.00 92.81 88 PHE A O 1
ATOM 715 N N . MET A 1 89 ? 9.584 -2.478 -13.522 1.00 93.69 89 MET A N 1
ATOM 716 C CA . MET A 1 89 ? 10.391 -1.609 -12.677 1.00 93.69 89 MET A CA 1
ATOM 717 C C . MET A 1 89 ? 10.721 -2.298 -11.360 1.00 93.69 89 MET A C 1
ATOM 719 O O . MET A 1 89 ? 10.002 -3.178 -10.882 1.00 93.69 89 MET A O 1
ATOM 723 N N . GLU A 1 90 ? 11.806 -1.863 -10.726 1.00 94.38 90 GLU A N 1
ATOM 724 C CA . GLU A 1 90 ? 12.102 -2.321 -9.378 1.00 94.38 90 GLU A CA 1
ATOM 725 C C . GLU A 1 90 ? 11.059 -1.774 -8.391 1.00 94.38 90 GLU A C 1
ATOM 727 O O . GLU A 1 90 ? 10.802 -0.570 -8.288 1.00 94.38 90 GLU A O 1
ATOM 732 N N . ARG A 1 91 ? 10.473 -2.692 -7.618 1.00 94.06 91 ARG A N 1
ATOM 733 C CA . ARG A 1 91 ? 9.351 -2.408 -6.719 1.00 94.06 91 ARG A CA 1
ATOM 734 C C . ARG A 1 91 ? 9.617 -1.312 -5.695 1.00 94.06 91 ARG A C 1
ATOM 736 O O . ARG A 1 91 ? 8.710 -0.538 -5.408 1.00 94.06 91 ARG A O 1
ATOM 743 N N . ASN A 1 92 ? 10.851 -1.200 -5.208 1.00 94.56 92 ASN A N 1
ATOM 744 C CA . ASN A 1 92 ? 11.246 -0.240 -4.176 1.00 94.56 92 ASN A CA 1
ATOM 745 C C . ASN A 1 92 ? 11.198 1.220 -4.666 1.00 94.56 92 ASN A C 1
ATOM 747 O O . ASN A 1 92 ? 11.141 2.142 -3.852 1.00 94.56 92 ASN A O 1
ATOM 751 N N . TYR A 1 93 ? 11.196 1.4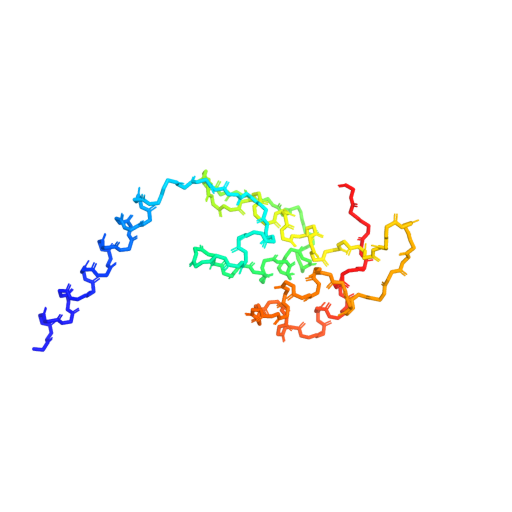40 -5.986 1.00 93.75 93 TYR A N 1
ATOM 752 C CA . TYR A 1 93 ? 11.072 2.770 -6.591 1.00 93.75 93 TYR A CA 1
ATOM 753 C C . TYR A 1 93 ? 9.643 3.110 -7.025 1.00 93.75 93 TYR A C 1
ATOM 755 O O . TYR A 1 93 ? 9.371 4.252 -7.401 1.00 93.75 93 TYR A O 1
ATOM 763 N N . SER A 1 94 ? 8.718 2.148 -6.952 1.00 94.88 94 SER A N 1
ATOM 764 C CA . SER A 1 94 ? 7.333 2.348 -7.372 1.00 94.88 94 SER A CA 1
ATOM 765 C C . SER A 1 94 ? 6.594 3.369 -6.502 1.00 94.88 94 SER A C 1
ATOM 767 O O . SER A 1 94 ? 6.876 3.538 -5.313 1.00 94.88 94 SER A O 1
ATOM 769 N N . ILE A 1 95 ? 5.592 4.026 -7.093 1.00 93.69 95 ILE A N 1
ATOM 770 C CA . ILE A 1 95 ? 4.674 4.910 -6.359 1.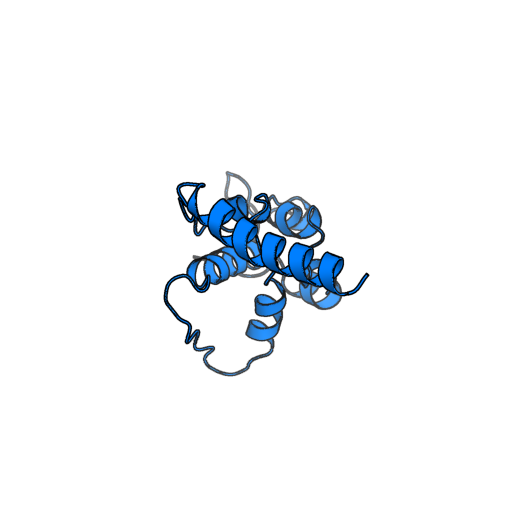00 93.69 95 ILE A CA 1
ATOM 771 C C . ILE A 1 95 ? 3.967 4.116 -5.256 1.00 93.69 95 ILE A C 1
ATOM 773 O O . ILE A 1 95 ? 3.899 4.580 -4.121 1.00 93.69 95 ILE A O 1
ATOM 777 N N . ASN A 1 96 ? 3.529 2.889 -5.561 1.00 95.38 96 ASN A N 1
ATOM 778 C CA . ASN A 1 96 ? 2.882 2.004 -4.597 1.00 95.38 96 ASN A CA 1
ATOM 779 C C . ASN A 1 96 ? 3.769 1.780 -3.365 1.00 95.38 96 ASN A C 1
ATOM 781 O O . ASN A 1 96 ? 3.297 1.944 -2.246 1.00 95.38 96 ASN A O 1
ATOM 785 N N . TYR A 1 97 ? 5.066 1.510 -3.540 1.00 96.56 97 TYR A N 1
ATOM 786 C CA . TYR A 1 97 ? 5.980 1.295 -2.413 1.00 96.56 97 TYR A CA 1
ATOM 787 C C . TYR A 1 97 ? 6.062 2.513 -1.489 1.00 96.56 97 TYR A C 1
ATOM 789 O O . TYR A 1 97 ? 6.035 2.370 -0.264 1.00 96.56 97 TYR A O 1
ATOM 797 N N . LYS A 1 98 ? 6.086 3.721 -2.065 1.00 95.31 98 LYS A N 1
ATOM 798 C CA . LYS A 1 98 ? 6.065 4.972 -1.295 1.00 95.31 98 LYS A CA 1
ATOM 799 C C . LYS A 1 98 ? 4.794 5.104 -0.457 1.00 95.31 98 LYS A C 1
ATOM 801 O O . LYS A 1 98 ? 4.900 5.468 0.710 1.00 95.31 98 LYS A O 1
ATOM 806 N N . LEU A 1 99 ? 3.626 4.728 -0.994 1.00 94.94 99 LEU A N 1
ATOM 807 C CA . LEU A 1 99 ? 2.353 4.783 -0.257 1.00 94.94 99 LEU A CA 1
ATOM 808 C C . LEU A 1 99 ? 2.395 3.966 1.044 1.00 94.94 99 LEU A C 1
ATOM 810 O O . LEU A 1 99 ? 1.908 4.431 2.074 1.00 94.94 99 LEU A O 1
ATOM 814 N N . PHE A 1 100 ? 2.994 2.770 1.018 1.00 95.75 100 PHE A N 1
ATOM 815 C CA . PHE A 1 100 ? 3.101 1.918 2.208 1.00 95.75 100 PHE A CA 1
ATOM 816 C C . PHE A 1 100 ? 4.226 2.357 3.155 1.00 95.75 100 PHE A C 1
ATOM 818 O O . PHE A 1 100 ? 4.060 2.296 4.377 1.00 95.75 100 PHE A O 1
ATOM 825 N N . LYS A 1 101 ? 5.348 2.836 2.604 1.00 95.44 101 LYS A N 1
ATOM 826 C CA . LYS A 1 101 ? 6.533 3.235 3.373 1.00 95.44 101 LYS A CA 1
ATOM 827 C C . L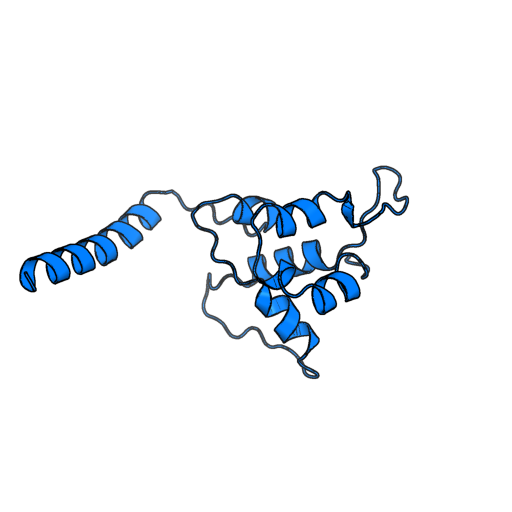YS A 1 101 ? 6.376 4.581 4.081 1.00 95.44 101 LYS A C 1
ATOM 829 O O . LYS A 1 101 ? 6.691 4.677 5.261 1.00 95.44 101 LYS A O 1
ATOM 834 N N . GLU A 1 102 ? 5.927 5.629 3.389 1.00 92.25 102 GLU A N 1
ATOM 835 C CA . GLU A 1 102 ? 5.971 7.013 3.903 1.00 92.25 102 GLU A CA 1
ATOM 836 C C . GLU A 1 102 ? 5.089 7.226 5.136 1.00 92.25 102 GLU A C 1
ATOM 838 O O . GLU A 1 102 ? 5.398 8.048 5.997 1.00 92.25 102 GLU A O 1
ATOM 843 N N . ARG A 1 103 ? 3.998 6.464 5.245 1.00 86.75 103 ARG A N 1
ATOM 844 C CA . ARG A 1 103 ? 3.107 6.483 6.410 1.00 86.75 103 ARG A CA 1
ATOM 845 C C . ARG A 1 103 ? 3.439 5.410 7.444 1.00 86.75 103 ARG A C 1
ATOM 847 O O . ARG A 1 103 ? 2.724 5.313 8.438 1.00 86.75 103 ARG A O 1
ATOM 854 N N . SER A 1 104 ? 4.504 4.632 7.231 1.00 92.38 104 SER A N 1
ATOM 855 C CA . SER A 1 104 ? 4.908 3.521 8.099 1.00 92.38 104 SER A CA 1
ATOM 856 C C . SER A 1 104 ? 3.724 2.616 8.451 1.00 92.38 104 SER A C 1
ATOM 858 O O . SER A 1 104 ? 3.478 2.331 9.630 1.00 92.38 104 SER A O 1
ATOM 860 N N . LEU A 1 105 ? 2.958 2.219 7.426 1.00 95.75 105 LEU A N 1
ATOM 861 C CA . LEU A 1 105 ? 1.747 1.421 7.607 1.00 95.75 105 LEU A CA 1
ATOM 862 C C . LEU A 1 105 ? 2.076 0.092 8.288 1.00 95.75 105 LEU A C 1
ATOM 864 O O . LEU A 1 105 ? 3.178 -0.441 8.157 1.00 95.75 105 LEU A O 1
ATOM 868 N N . ASN A 1 106 ? 1.115 -0.468 9.011 1.00 97.06 106 ASN A N 1
ATOM 869 C CA . ASN A 1 106 ? 1.334 -1.659 9.824 1.00 97.06 106 ASN A CA 1
ATOM 870 C C . ASN A 1 106 ? 1.818 -2.857 8.999 1.00 97.06 106 ASN A C 1
ATOM 872 O O . ASN A 1 106 ? 2.720 -3.556 9.447 1.00 97.06 106 ASN A O 1
ATOM 876 N N . ILE A 1 107 ? 1.313 -3.044 7.775 1.00 96.62 107 ILE A N 1
ATOM 877 C CA . ILE A 1 107 ? 1.816 -4.096 6.878 1.00 96.62 107 ILE A CA 1
ATOM 878 C C . ILE A 1 107 ? 3.280 -3.897 6.466 1.00 96.62 107 ILE A C 1
ATOM 880 O O . ILE A 1 107 ? 3.975 -4.873 6.224 1.00 96.62 107 ILE A O 1
ATOM 884 N N . PHE A 1 108 ? 3.771 -2.655 6.395 1.00 96.88 108 PHE A N 1
ATOM 885 C CA . PHE A 1 108 ? 5.158 -2.364 6.018 1.00 96.88 108 PHE A CA 1
ATOM 886 C C . PHE A 1 108 ? 6.148 -2.780 7.116 1.00 96.88 108 PHE A C 1
ATOM 888 O O . PHE A 1 108 ? 7.295 -3.101 6.826 1.00 96.88 108 PHE A O 1
ATOM 895 N N . LYS A 1 109 ? 5.691 -2.817 8.374 1.00 96.62 109 LYS A N 1
ATOM 896 C CA . LYS A 1 109 ? 6.479 -3.291 9.524 1.00 96.62 109 LYS A CA 1
ATOM 897 C C . LYS A 1 109 ? 6.645 -4.814 9.531 1.00 96.62 109 LYS A C 1
ATOM 899 O O . LYS A 1 109 ? 7.557 -5.324 10.169 1.00 96.62 109 LYS A O 1
ATOM 904 N N . GLU A 1 110 ? 5.783 -5.542 8.822 1.00 97.19 110 GLU A N 1
ATOM 905 C CA . GLU A 1 110 ? 5.880 -6.991 8.629 1.00 97.19 110 GLU A CA 1
ATOM 906 C C . GLU A 1 110 ? 6.907 -7.300 7.525 1.00 97.19 110 GLU A C 1
ATOM 908 O O . GLU A 1 110 ? 6.551 -7.789 6.456 1.00 97.19 110 GLU A O 1
ATOM 913 N N . GLU A 1 111 ? 8.184 -6.973 7.755 1.00 95.75 111 GLU A N 1
ATOM 914 C CA . GLU A 1 111 ? 9.218 -6.909 6.706 1.00 95.75 111 GLU A CA 1
ATOM 915 C C . GLU A 1 111 ? 9.344 -8.186 5.867 1.00 95.75 111 GLU A C 1
ATOM 917 O O . GLU A 1 111 ? 9.475 -8.101 4.646 1.00 95.75 111 GLU A O 1
ATOM 922 N N . LEU A 1 112 ? 9.297 -9.364 6.499 1.00 96.69 112 LEU A N 1
ATOM 923 C CA . LEU A 1 112 ? 9.382 -10.649 5.798 1.00 96.69 112 LEU A CA 1
ATOM 924 C C . LEU A 1 112 ? 8.202 -10.822 4.835 1.00 96.69 112 LEU A C 1
ATOM 926 O O . LEU A 1 112 ? 8.406 -10.990 3.635 1.00 96.69 112 LEU A O 1
ATOM 930 N N . PHE A 1 113 ? 6.979 -10.678 5.349 1.00 96.75 113 PHE A N 1
ATOM 931 C CA . PHE A 1 113 ? 5.749 -10.801 4.568 1.00 96.75 113 PHE A CA 1
ATOM 932 C C . PHE A 1 113 ? 5.669 -9.739 3.463 1.00 96.75 113 PHE A C 1
ATOM 934 O O . PHE A 1 113 ? 5.354 -10.036 2.309 1.00 96.75 113 PHE A O 1
ATOM 941 N N . PHE A 1 114 ? 5.985 -8.488 3.800 1.00 97.31 114 PHE A N 1
ATOM 942 C CA . PHE A 1 114 ? 5.960 -7.380 2.856 1.00 97.31 114 PHE A CA 1
ATOM 943 C C . PHE A 1 114 ? 6.938 -7.632 1.707 1.00 97.31 114 PHE A C 1
ATOM 945 O O . PHE A 1 114 ? 6.571 -7.527 0.539 1.00 97.31 114 PHE A O 1
ATOM 952 N N . ASN A 1 115 ? 8.176 -8.020 2.017 1.00 96.06 115 ASN A N 1
ATOM 953 C CA . ASN A 1 115 ? 9.182 -8.280 0.995 1.00 96.06 115 ASN A CA 1
ATOM 954 C C . ASN A 1 115 ? 8.906 -9.541 0.174 1.00 96.06 115 ASN A C 1
ATOM 956 O O . ASN A 1 115 ? 9.346 -9.604 -0.977 1.00 96.06 115 ASN A O 1
ATOM 960 N N . GLU A 1 116 ? 8.205 -10.524 0.722 1.00 96.31 116 GLU A N 1
ATOM 961 C CA . GLU A 1 116 ? 7.807 -11.720 -0.012 1.00 96.31 116 GLU A CA 1
ATOM 962 C C . GLU A 1 116 ? 6.721 -11.402 -1.049 1.00 96.31 116 GLU A C 1
ATOM 964 O O . GLU A 1 116 ? 6.866 -11.772 -2.215 1.00 96.31 116 GLU A O 1
ATOM 969 N N . HIS A 1 117 ? 5.693 -10.637 -0.668 1.00 96.38 117 HIS A N 1
ATOM 970 C CA . HIS A 1 117 ? 4.472 -10.514 -1.470 1.00 96.38 117 HIS A CA 1
ATOM 971 C C . HIS A 1 117 ? 4.290 -9.180 -2.212 1.00 96.38 117 HIS A C 1
ATOM 973 O O . HIS A 1 117 ? 3.588 -9.141 -3.225 1.00 96.38 117 HIS A O 1
ATOM 979 N N . PHE A 1 118 ? 4.904 -8.086 -1.757 1.00 97.62 118 PHE A N 1
ATOM 980 C CA . PHE A 1 118 ? 4.653 -6.759 -2.326 1.00 97.62 118 PHE A CA 1
ATOM 981 C C . PHE A 1 118 ? 5.102 -6.650 -3.793 1.00 97.62 118 PHE A C 1
ATOM 983 O O . PHE A 1 118 ? 6.270 -6.910 -4.121 1.00 97.62 118 PHE A O 1
ATOM 990 N N . GLY A 1 119 ? 4.183 -6.213 -4.660 1.00 96.56 119 GLY A N 1
ATOM 991 C CA . GLY A 1 119 ? 4.417 -5.947 -6.081 1.00 96.56 119 GLY A CA 1
ATOM 992 C C . GLY A 1 119 ? 4.832 -7.174 -6.896 1.00 96.56 119 GLY A C 1
ATOM 993 O O . GLY A 1 119 ? 5.635 -7.052 -7.822 1.00 96.56 119 GLY A O 1
ATOM 994 N N . ARG A 1 120 ? 4.377 -8.371 -6.504 1.00 95.62 120 ARG A N 1
ATOM 995 C CA . ARG A 1 120 ? 4.758 -9.657 -7.121 1.00 95.62 120 ARG A CA 1
ATOM 996 C C . ARG A 1 120 ? 3.652 -10.310 -7.943 1.00 95.62 120 ARG A C 1
ATOM 998 O O . ARG A 1 120 ? 3.913 -11.338 -8.565 1.00 95.62 120 ARG A O 1
ATOM 1005 N N . TYR A 1 121 ? 2.447 -9.750 -7.951 1.00 94.88 121 TYR A N 1
ATOM 1006 C CA . TYR A 1 121 ? 1.274 -10.415 -8.504 1.00 94.88 121 TYR A CA 1
ATOM 1007 C C . TYR A 1 121 ? 0.647 -9.597 -9.637 1.00 94.88 121 TYR A C 1
ATOM 1009 O O . TYR A 1 121 ? 0.490 -8.380 -9.514 1.00 94.88 121 TYR A O 1
ATOM 1017 N N . PRO A 1 122 ? 0.260 -10.237 -10.751 1.00 92.06 122 PRO A N 1
ATOM 1018 C CA . PRO A 1 122 ? -0.498 -9.550 -11.783 1.00 92.06 122 PRO A CA 1
ATOM 1019 C C . PRO A 1 122 ? -1.868 -9.147 -11.225 1.00 92.06 122 PRO A C 1
ATOM 1021 O O . PRO A 1 122 ? -2.556 -9.955 -10.598 1.00 92.06 122 PRO A O 1
ATOM 1024 N N . VAL A 1 123 ? -2.266 -7.900 -11.467 1.00 90.44 123 VAL A N 1
ATOM 1025 C CA . VAL A 1 123 ? -3.596 -7.379 -11.133 1.00 90.44 123 VAL A CA 1
ATOM 1026 C C . VAL A 1 123 ? -4.222 -6.851 -12.420 1.00 90.44 123 VAL A C 1
ATOM 1028 O O . VAL A 1 123 ? -3.544 -6.170 -13.186 1.00 90.44 123 VAL A O 1
ATOM 1031 N N . VAL A 1 124 ? -5.485 -7.207 -12.667 1.00 77.69 124 VAL A N 1
ATOM 1032 C CA . VAL A 1 124 ? -6.247 -6.870 -13.885 1.00 77.69 124 VAL A CA 1
ATOM 1033 C C . VAL A 1 124 ? -7.277 -5.791 -13.577 1.00 77.69 124 VAL A C 1
ATOM 1035 O O . VAL A 1 124 ? -7.876 -5.853 -12.478 1.00 77.69 124 VAL A O 1
#

Radius of gyration: 18.12 Å; chains: 1; bounding box: 35×40×60 Å

Secondary structure (DSSP, 8-state):
-HHHHHHHHHHHHHHHHHHHHHS-------HHHHTTSTT----THHHHHHHH--S-------TTSSHHHHHHHHHHHHBPPB-TTS-B--GGGSHHHHHHHHTT-HHHH-HHHHHHHTT-B---

Foldseek 3Di:
DVVVVVVVVVCCVVVVVVVVVVPPDPPDLALLVQLVDPPDDQPLCVLVVVVVDPDPDDPPDDPPPNPSNVVNLNCLFQAQDADPVRHGDDQCPDPSVCSCPVSVGPVVVVPVNSVVHGNHHHDD